Protein AF-A0A9D6UVI3-F1 (afdb_monomer_lite)

Sequence (87 aa):
MGDPLFLSLWLRGYSALALPVYLKKMLGVFPHSKLSPGAVMRVFALSFTEAPVYEEIIHGEVDAAELVSRAQGLMHEDCAFQVEARW

Foldseek 3Di:
DDDDDDDDDDDDPDDLVCVLVVQLVCLVPDDADPVQWWKKKFKCQADPVDDTPDIDIGPGHDDSVVSSVVVVVVGDPRMDMDIGGDD

Secondary structure (DSSP, 8-state):
-PPP-------TT--GGGHHHHHHHHHHHS---SSS-EEEEEEESS-TTSPPSEEEEEESS--HHHHHHHHHHT--SS-EEEEEE--

Structure (mmCIF, N/CA/C/O backbone):
data_AF-A0A9D6UVI3-F1
#
_entry.id   AF-A0A9D6UVI3-F1
#
loop_
_atom_site.group_PDB
_atom_site.id
_atom_site.type_symbol
_atom_site.label_atom_id
_atom_site.label_alt_id
_atom_site.label_comp_id
_atom_site.label_asym_id
_atom_site.label_entity_id
_atom_site.label_seq_id
_atom_site.pdbx_PDB_ins_code
_atom_site.Cartn_x
_atom_site.Cartn_y
_atom_site.Cartn_z
_atom_site.occupancy
_atom_site.B_iso_or_equiv
_atom_site.auth_seq_id
_atom_site.auth_comp_id
_atom_site.auth_asym_id
_atom_site.auth_atom_id
_atom_site.pdbx_PDB_model_num
ATOM 1 N N . MET A 1 1 ? 8.213 -17.503 -16.008 1.00 53.00 1 MET A N 1
ATOM 2 C CA . MET A 1 1 ? 7.313 -17.422 -14.841 1.00 53.00 1 MET A CA 1
ATOM 3 C C . MET A 1 1 ? 8.223 -17.313 -13.638 1.00 53.00 1 MET A C 1
ATOM 5 O O . MET A 1 1 ? 8.970 -18.252 -13.412 1.00 53.00 1 MET A O 1
ATOM 9 N N . GLY A 1 2 ? 8.301 -16.141 -13.012 1.00 71.88 2 GLY A N 1
ATOM 10 C CA . GLY A 1 2 ? 9.007 -16.000 -11.738 1.00 71.88 2 GLY A CA 1
ATOM 11 C C . GLY A 1 2 ? 8.024 -16.276 -10.609 1.00 71.88 2 GLY A C 1
ATOM 12 O O . GLY A 1 2 ? 6.851 -15.925 -10.744 1.00 71.88 2 GLY A O 1
ATOM 13 N N . ASP A 1 3 ? 8.485 -16.914 -9.541 1.00 80.56 3 ASP A N 1
ATOM 14 C CA . ASP A 1 3 ? 7.653 -17.134 -8.364 1.00 80.56 3 ASP A CA 1
ATOM 15 C C . ASP A 1 3 ? 7.364 -15.792 -7.670 1.00 80.56 3 ASP A C 1
ATOM 17 O O . ASP A 1 3 ? 8.277 -14.969 -7.526 1.00 80.56 3 ASP A O 1
ATOM 21 N N . PRO A 1 4 ? 6.113 -15.536 -7.249 1.00 81.25 4 PRO A N 1
ATOM 22 C CA . PRO A 1 4 ? 5.786 -14.326 -6.510 1.00 81.25 4 PRO A CA 1
ATOM 23 C C . PRO A 1 4 ? 6.463 -14.339 -5.132 1.00 81.25 4 PRO A C 1
ATOM 25 O O . PRO A 1 4 ? 6.435 -15.336 -4.410 1.00 81.25 4 PRO A O 1
ATOM 28 N N . LEU A 1 5 ? 7.048 -13.205 -4.749 1.00 84.19 5 LEU A N 1
ATOM 29 C CA . LEU A 1 5 ? 7.654 -12.970 -3.442 1.00 84.19 5 LEU A CA 1
ATOM 30 C C . LEU A 1 5 ? 6.701 -12.075 -2.672 1.00 84.19 5 LEU A C 1
ATOM 32 O O . LEU A 1 5 ? 6.360 -10.977 -3.114 1.00 84.19 5 LEU A O 1
ATOM 36 N N . PHE A 1 6 ? 6.302 -12.544 -1.501 1.00 84.44 6 PHE A N 1
ATOM 37 C CA . PHE A 1 6 ? 5.395 -11.818 -0.633 1.00 84.44 6 PHE A CA 1
ATOM 38 C C . PHE A 1 6 ? 6.180 -11.192 0.516 1.00 84.44 6 PHE A C 1
ATOM 40 O O . PHE A 1 6 ? 6.818 -11.896 1.299 1.00 84.44 6 PHE A O 1
ATOM 47 N N . LEU A 1 7 ? 6.104 -9.867 0.644 1.00 83.94 7 LEU A N 1
ATOM 48 C CA . LEU A 1 7 ? 6.579 -9.141 1.818 1.00 83.94 7 LEU A CA 1
ATOM 49 C C . LEU A 1 7 ? 5.374 -8.777 2.688 1.00 83.94 7 LEU A C 1
ATOM 51 O O . LEU A 1 7 ? 4.615 -7.873 2.356 1.00 83.94 7 LEU A O 1
ATOM 55 N N . SER A 1 8 ? 5.202 -9.481 3.806 1.00 84.25 8 SER A N 1
ATOM 56 C CA . SER A 1 8 ? 4.178 -9.164 4.810 1.00 84.25 8 SER A CA 1
ATOM 57 C C . SER A 1 8 ? 4.830 -8.495 6.016 1.00 84.25 8 SER A C 1
ATOM 59 O O . SER A 1 8 ? 5.778 -9.032 6.587 1.00 84.25 8 SER A O 1
ATOM 61 N N . LEU A 1 9 ? 4.336 -7.321 6.408 1.00 80.81 9 LEU A N 1
ATOM 62 C CA . LEU A 1 9 ? 4.888 -6.534 7.511 1.00 80.81 9 LEU A CA 1
ATOM 63 C C . LEU A 1 9 ? 3.873 -6.440 8.650 1.00 80.81 9 LEU A C 1
ATOM 65 O O . LEU A 1 9 ? 2.772 -5.930 8.461 1.00 80.81 9 LEU A O 1
ATOM 69 N N . TRP A 1 10 ? 4.262 -6.881 9.849 1.00 81.69 10 TRP A N 1
ATOM 70 C CA . TRP A 1 10 ? 3.454 -6.696 11.055 1.00 81.69 10 TRP A CA 1
ATOM 71 C C . TRP A 1 10 ? 3.876 -5.420 11.785 1.00 81.69 10 TRP A C 1
ATOM 73 O O . TRP A 1 10 ? 4.970 -5.340 12.351 1.00 81.69 10 TRP A O 1
ATOM 83 N N . LEU A 1 11 ? 3.014 -4.405 11.775 1.00 80.38 11 LEU A N 1
ATOM 84 C CA . LEU A 1 11 ? 3.302 -3.111 12.391 1.00 80.38 11 LEU A CA 1
ATOM 85 C C . LEU A 1 11 ? 3.006 -3.157 13.898 1.00 80.38 11 LEU A C 1
ATOM 87 O O . LEU A 1 11 ? 1.893 -3.460 14.324 1.00 80.38 11 LEU A O 1
ATOM 91 N N . ARG A 1 12 ? 4.007 -2.845 14.730 1.00 81.69 12 ARG A N 1
ATOM 92 C CA . ARG A 1 12 ? 3.825 -2.713 16.187 1.00 81.69 12 ARG A CA 1
ATOM 93 C C . ARG A 1 12 ? 3.205 -1.358 16.516 1.00 81.69 12 ARG A C 1
ATOM 95 O O . ARG A 1 12 ? 3.675 -0.346 16.009 1.00 81.69 12 ARG A O 1
ATOM 102 N N . GLY A 1 13 ? 2.204 -1.341 17.399 1.00 80.88 13 GLY A N 1
ATOM 103 C CA . GLY A 1 13 ? 1.504 -0.104 17.767 1.00 80.88 13 GLY A CA 1
ATOM 104 C C . GLY A 1 13 ? 0.734 0.500 16.593 1.00 80.88 13 GLY A C 1
ATOM 105 O O . GLY A 1 13 ? 0.757 1.713 16.404 1.00 80.88 13 GLY A O 1
ATOM 106 N N . TYR A 1 14 ? 0.125 -0.359 15.769 1.00 78.19 14 TYR A N 1
ATOM 107 C CA . TYR A 1 14 ? -0.614 0.058 14.586 1.00 78.19 14 TYR A CA 1
ATOM 108 C C . TYR A 1 14 ? -1.681 1.108 14.926 1.00 78.19 14 TYR A C 1
ATOM 110 O O . TYR A 1 14 ? -2.470 0.947 15.854 1.00 78.19 14 TYR A O 1
ATOM 118 N N . SER A 1 15 ? -1.696 2.170 14.128 1.00 83.88 15 SER A N 1
ATOM 119 C CA . SER A 1 15 ? -2.767 3.152 14.044 1.00 83.88 15 SER A CA 1
ATOM 120 C C . SER A 1 15 ? -3.066 3.348 12.567 1.00 83.88 15 SER A C 1
ATOM 122 O O . SER A 1 15 ? -2.125 3.487 11.777 1.00 83.88 15 SER A O 1
ATOM 124 N N . ALA A 1 16 ? -4.348 3.411 12.201 1.00 81.00 16 ALA A N 1
ATOM 125 C CA . ALA A 1 16 ? -4.763 3.675 10.826 1.00 81.00 16 ALA A CA 1
ATOM 126 C C . ALA A 1 16 ? -4.052 4.920 10.264 1.00 81.00 16 ALA A C 1
ATOM 128 O O . ALA A 1 16 ? -3.500 4.879 9.169 1.00 81.00 16 ALA A O 1
ATOM 129 N N . LEU A 1 17 ? -3.927 5.988 11.062 1.00 83.75 17 LEU A N 1
ATOM 130 C CA . LEU A 1 17 ? -3.260 7.242 10.680 1.00 83.75 17 LEU A CA 1
ATOM 131 C C . LEU A 1 17 ? -1.784 7.077 10.286 1.00 83.75 17 LEU A C 1
ATOM 133 O O . LEU A 1 17 ? -1.257 7.879 9.516 1.00 83.75 17 LEU A O 1
ATOM 137 N N . ALA A 1 18 ? -1.102 6.054 10.804 1.00 85.62 18 ALA A N 1
ATOM 138 C CA . ALA A 1 18 ? 0.303 5.800 10.505 1.00 85.62 18 ALA A CA 1
ATOM 139 C C . ALA A 1 18 ? 0.498 4.947 9.239 1.00 85.62 18 ALA A C 1
ATOM 141 O O . ALA A 1 18 ? 1.589 4.934 8.664 1.00 85.62 18 ALA A O 1
ATOM 142 N N . LEU A 1 19 ? -0.547 4.257 8.775 1.00 85.44 19 LEU A N 1
ATOM 143 C CA . LEU A 1 19 ? -0.488 3.353 7.629 1.00 85.44 19 LEU A CA 1
ATOM 144 C C . LEU A 1 19 ? 0.009 4.030 6.336 1.00 85.44 19 LEU A C 1
ATOM 146 O O . LEU A 1 19 ? 0.922 3.474 5.722 1.00 85.44 19 LEU A O 1
ATOM 150 N N . PRO A 1 20 ? -0.448 5.245 5.956 1.00 87.88 20 PRO A N 1
ATOM 151 C CA . PRO A 1 20 ? 0.080 5.964 4.791 1.00 87.88 20 PRO A CA 1
ATOM 152 C C . PRO A 1 20 ? 1.592 6.200 4.863 1.00 87.88 20 PRO A C 1
ATOM 154 O O . PRO A 1 20 ? 2.300 6.098 3.862 1.00 87.88 20 PRO A O 1
ATOM 157 N N . VAL A 1 21 ? 2.109 6.491 6.061 1.00 89.12 21 VAL A N 1
ATOM 158 C CA . VAL A 1 21 ? 3.537 6.751 6.283 1.00 89.12 21 VAL A CA 1
ATOM 159 C C . VAL A 1 21 ? 4.351 5.478 6.063 1.00 89.12 21 VAL A C 1
ATOM 161 O O . VAL A 1 21 ? 5.403 5.524 5.422 1.00 89.12 21 VAL A O 1
ATOM 164 N N . TYR A 1 22 ? 3.879 4.341 6.577 1.00 88.94 22 TYR A N 1
ATOM 165 C CA . TYR A 1 22 ? 4.557 3.057 6.398 1.00 88.94 22 TYR A CA 1
ATOM 166 C C . TYR A 1 22 ? 4.453 2.543 4.964 1.00 88.94 22 TYR A C 1
ATOM 168 O O . TYR A 1 22 ? 5.463 2.101 4.416 1.00 88.94 22 TYR A O 1
ATOM 176 N N . LEU A 1 23 ? 3.286 2.685 4.332 1.00 89.50 23 LEU A N 1
ATOM 177 C CA . LEU A 1 23 ? 3.080 2.358 2.924 1.00 89.50 23 LEU A CA 1
ATOM 178 C C . LEU A 1 23 ? 4.040 3.156 2.034 1.00 89.50 23 LEU A C 1
ATOM 180 O O . LEU A 1 23 ? 4.754 2.568 1.225 1.00 89.50 23 LEU A O 1
ATOM 184 N N . LYS A 1 24 ? 4.153 4.474 2.252 1.00 92.00 24 LYS A N 1
ATOM 185 C CA . LYS A 1 24 ? 5.095 5.331 1.515 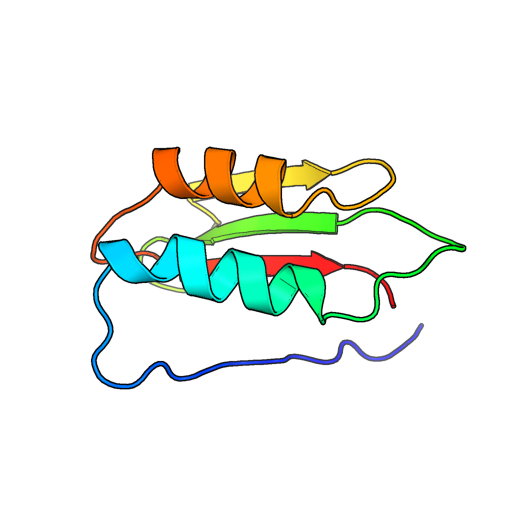1.00 92.00 24 LYS A CA 1
ATOM 186 C C . LYS A 1 24 ? 6.536 4.849 1.646 1.00 92.00 24 LYS A C 1
ATOM 188 O O . LYS A 1 24 ? 7.259 4.773 0.656 1.00 92.00 24 LYS A O 1
ATOM 193 N N . LYS A 1 25 ? 6.961 4.536 2.875 1.00 90.94 25 LYS A N 1
ATOM 194 C CA . LYS A 1 25 ? 8.317 4.040 3.148 1.00 90.94 25 LYS A CA 1
ATOM 195 C C . LYS A 1 25 ? 8.576 2.717 2.438 1.00 90.94 25 LYS A C 1
ATOM 197 O O . LYS A 1 25 ? 9.617 2.586 1.808 1.00 90.94 25 LYS A O 1
ATOM 202 N N . MET A 1 26 ? 7.636 1.776 2.515 1.00 90.19 26 MET A N 1
ATOM 203 C CA . MET A 1 26 ? 7.736 0.477 1.852 1.00 90.19 26 MET A CA 1
ATOM 204 C C . MET A 1 26 ? 7.862 0.641 0.334 1.00 90.19 26 MET A C 1
ATOM 206 O O . MET A 1 26 ? 8.784 0.091 -0.259 1.00 90.19 26 MET A O 1
ATOM 210 N N . LEU A 1 27 ? 6.999 1.452 -0.283 1.00 90.38 27 LEU A N 1
ATOM 211 C CA . LEU A 1 27 ? 7.041 1.716 -1.723 1.00 90.38 27 LEU A CA 1
ATOM 212 C C . LEU A 1 27 ? 8.347 2.383 -2.164 1.00 90.38 27 LEU A C 1
ATOM 214 O O . LEU A 1 27 ? 8.825 2.091 -3.255 1.00 90.38 27 LEU A O 1
ATOM 218 N N . GLY A 1 28 ? 8.935 3.234 -1.319 1.00 89.38 28 GLY A N 1
ATOM 219 C CA . GLY A 1 28 ? 10.204 3.906 -1.605 1.00 89.38 28 GLY A CA 1
ATOM 220 C C . GLY A 1 28 ? 11.446 3.013 -1.514 1.00 89.38 28 GLY A C 1
ATOM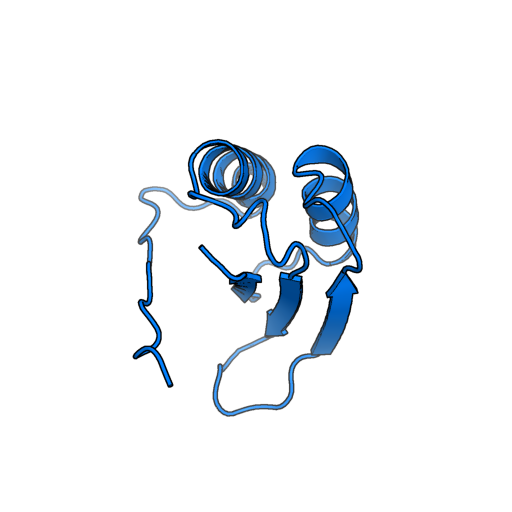 221 O O . GLY A 1 28 ? 12.482 3.381 -2.058 1.00 89.38 28 GLY A O 1
ATOM 222 N N . VAL A 1 29 ? 11.367 1.863 -0.835 1.00 89.00 29 VAL A N 1
ATOM 223 C CA . VAL A 1 29 ? 12.492 0.912 -0.714 1.00 89.00 29 VAL A CA 1
ATOM 224 C C . VAL A 1 29 ? 12.278 -0.382 -1.496 1.00 89.00 29 VAL A C 1
ATOM 226 O O . VAL A 1 29 ? 13.221 -1.153 -1.657 1.00 89.00 29 VAL A O 1
ATOM 229 N N . PHE A 1 30 ? 11.057 -0.641 -1.971 1.00 88.12 30 PHE A N 1
ATOM 230 C CA . PHE A 1 30 ? 10.758 -1.818 -2.776 1.00 88.12 30 PHE A CA 1
ATOM 231 C C . PHE A 1 30 ? 11.481 -1.734 -4.133 1.00 88.12 30 PHE A C 1
ATOM 233 O O . PHE A 1 30 ? 11.465 -0.677 -4.770 1.00 88.12 30 PHE A O 1
ATOM 240 N N . PRO A 1 31 ? 12.132 -2.816 -4.594 1.00 88.12 31 PRO A N 1
ATOM 241 C CA . PRO A 1 31 ? 12.856 -2.806 -5.857 1.00 88.12 31 PRO A CA 1
ATOM 242 C C . PRO A 1 31 ? 11.867 -2.892 -7.023 1.00 88.12 31 PRO A C 1
ATOM 244 O O . PRO A 1 31 ? 11.493 -3.978 -7.432 1.00 88.12 31 PRO A O 1
ATOM 247 N N . HIS A 1 32 ? 11.417 -1.758 -7.556 1.00 89.88 32 HIS A N 1
ATOM 248 C CA . HIS A 1 32 ? 10.522 -1.750 -8.720 1.00 89.88 32 HIS A CA 1
ATOM 249 C C . HIS A 1 32 ? 11.286 -2.003 -10.023 1.00 89.88 32 HIS A C 1
ATOM 251 O O . HIS A 1 32 ? 12.354 -1.428 -10.261 1.00 89.88 32 HIS A O 1
ATOM 257 N N . SER A 1 33 ? 10.705 -2.817 -10.903 1.00 89.94 33 SER A N 1
ATOM 258 C CA . SER A 1 33 ? 11.285 -3.141 -12.203 1.00 89.94 33 SER A CA 1
ATOM 259 C C . SER A 1 33 ? 11.301 -1.920 -13.117 1.00 89.94 33 SER A C 1
ATOM 261 O O . SER A 1 33 ? 10.257 -1.363 -13.456 1.00 89.94 33 SER A O 1
ATOM 263 N N . LYS A 1 34 ? 12.488 -1.549 -13.606 1.00 89.81 34 LYS A N 1
ATOM 264 C CA . LYS A 1 34 ? 12.638 -0.497 -14.629 1.00 89.81 34 LYS A CA 1
ATOM 265 C C . LYS A 1 34 ? 12.326 -0.987 -16.046 1.00 89.81 34 LYS A C 1
ATOM 267 O O . LYS A 1 34 ? 12.016 -0.185 -16.918 1.00 89.81 34 LYS A O 1
ATOM 272 N N . LEU A 1 35 ? 12.436 -2.296 -16.289 1.00 91.75 35 LEU A N 1
ATOM 273 C CA . LEU A 1 35 ? 12.216 -2.907 -17.607 1.00 91.75 35 LEU A CA 1
ATOM 274 C C . LEU A 1 35 ? 10.742 -3.222 -17.867 1.00 91.75 35 LEU A C 1
ATOM 276 O O . LEU A 1 35 ? 10.319 -3.343 -19.013 1.00 91.75 35 LEU A O 1
ATOM 280 N N . SER A 1 36 ? 9.960 -3.418 -16.810 1.00 90.75 36 SER A N 1
ATOM 281 C CA . SER A 1 36 ? 8.537 -3.736 -16.910 1.00 90.75 36 SER A CA 1
ATOM 282 C C . SER A 1 36 ? 7.768 -3.018 -15.807 1.00 90.75 36 SER A C 1
ATOM 284 O O . SER A 1 36 ? 7.234 -3.678 -14.912 1.00 90.75 36 SER A O 1
ATOM 286 N N . PRO A 1 37 ? 7.726 -1.676 -15.860 1.00 92.06 37 PRO A N 1
ATOM 287 C CA . PRO A 1 37 ? 7.118 -0.877 -14.813 1.00 92.06 37 PRO A CA 1
ATOM 288 C C . PRO A 1 37 ? 5.600 -1.102 -14.767 1.00 92.06 37 PRO A C 1
ATOM 290 O O . PRO A 1 37 ? 4.967 -1.469 -15.764 1.00 92.06 37 PRO A O 1
ATOM 293 N N . GLY A 1 38 ? 5.031 -0.904 -13.586 1.00 91.69 38 GLY A N 1
ATOM 294 C CA . GLY A 1 38 ? 3.606 -1.032 -13.315 1.00 91.69 38 GLY A CA 1
ATOM 295 C C . GLY A 1 38 ? 3.339 -1.784 -12.020 1.00 91.69 38 GLY A C 1
ATOM 296 O O . GLY A 1 38 ? 4.172 -2.559 -11.540 1.00 91.69 38 GLY A O 1
ATOM 297 N N . ALA A 1 39 ? 2.155 -1.554 -11.470 1.00 93.75 39 ALA A N 1
ATOM 298 C CA . ALA A 1 39 ? 1.702 -2.199 -10.250 1.00 93.75 39 ALA A CA 1
ATOM 299 C C . ALA A 1 39 ? 0.181 -2.373 -10.250 1.00 93.75 39 ALA A C 1
ATOM 301 O O . ALA A 1 39 ? -0.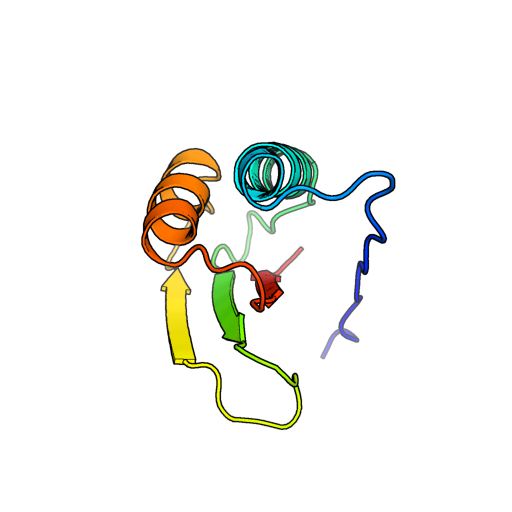530 -1.760 -11.044 1.00 93.75 39 ALA A O 1
ATOM 302 N N . VAL A 1 40 ? -0.317 -3.195 -9.337 1.00 94.50 40 VAL A N 1
ATOM 303 C CA . VAL A 1 40 ? -1.736 -3.280 -8.999 1.00 94.50 40 VAL A CA 1
ATOM 304 C C . VAL A 1 40 ? -1.885 -2.961 -7.522 1.00 94.50 40 VAL A C 1
ATOM 306 O O . VAL A 1 40 ? -1.258 -3.603 -6.678 1.00 94.50 40 VAL A O 1
ATOM 309 N N . MET A 1 41 ? -2.703 -1.961 -7.210 1.00 93.44 41 MET A N 1
ATOM 310 C CA . MET A 1 41 ? -3.086 -1.632 -5.842 1.00 93.44 41 MET A CA 1
ATOM 311 C C . MET A 1 41 ? -4.450 -2.247 -5.552 1.00 93.44 41 MET A C 1
ATOM 313 O O . MET A 1 41 ? -5.391 -2.073 -6.323 1.00 93.44 41 MET A O 1
ATOM 317 N N . ARG A 1 42 ? -4.563 -2.940 -4.421 1.00 94.12 42 ARG A N 1
ATOM 318 C CA . ARG A 1 42 ? -5.819 -3.504 -3.930 1.00 94.12 42 ARG A CA 1
ATOM 319 C C . ARG A 1 42 ? -6.064 -3.093 -2.492 1.00 94.12 42 ARG A C 1
ATOM 321 O O . ARG A 1 42 ? -5.124 -3.004 -1.698 1.00 94.12 42 ARG A O 1
ATOM 328 N N . VAL A 1 43 ? -7.332 -2.890 -2.163 1.00 91.50 43 VAL A N 1
ATOM 329 C CA . VAL A 1 43 ? -7.798 -2.711 -0.788 1.00 91.50 43 VAL A CA 1
ATOM 330 C C . VAL A 1 43 ? -8.797 -3.809 -0.474 1.00 91.50 43 VAL A C 1
ATOM 332 O O . VAL A 1 43 ? -9.762 -4.014 -1.209 1.00 91.50 43 VAL A O 1
ATOM 335 N N . PHE A 1 44 ? -8.561 -4.511 0.625 1.00 90.62 44 PHE A N 1
ATOM 336 C CA . PHE A 1 44 ? -9.443 -5.540 1.163 1.00 90.62 44 PHE A CA 1
ATOM 337 C C . PHE A 1 44 ? -10.036 -5.036 2.475 1.00 90.62 44 PHE A C 1
ATOM 339 O O . PHE A 1 44 ? -9.328 -4.402 3.252 1.00 90.62 44 PHE A O 1
ATOM 346 N N . ALA A 1 45 ? -11.316 -5.306 2.729 1.00 84.88 45 ALA A N 1
ATOM 347 C CA . ALA A 1 45 ? -11.959 -4.902 3.980 1.00 84.88 45 ALA A CA 1
ATOM 348 C C . ALA A 1 45 ? -11.574 -5.844 5.134 1.00 84.88 45 ALA A C 1
ATOM 350 O O . ALA A 1 45 ? -10.958 -5.422 6.104 1.00 84.88 45 ALA A O 1
ATOM 351 N N . LEU A 1 46 ? -11.878 -7.141 5.011 1.00 79.44 46 LEU A N 1
ATOM 352 C CA . LEU A 1 46 ? -11.704 -8.100 6.113 1.00 79.44 46 LEU A CA 1
ATOM 353 C C . LEU A 1 46 ? -10.817 -9.296 5.758 1.00 79.44 46 LEU A C 1
ATOM 355 O O . LEU A 1 46 ? -10.050 -9.759 6.600 1.00 79.44 46 LEU A O 1
ATOM 359 N N . SER A 1 47 ? -10.898 -9.801 4.524 1.00 82.12 47 SER A N 1
ATOM 360 C CA . SER A 1 47 ? -10.169 -11.000 4.104 1.00 82.12 47 SER A CA 1
ATOM 361 C C . SER A 1 47 ? -9.602 -10.878 2.693 1.00 82.12 47 SER A C 1
ATOM 363 O O . SER A 1 47 ? -10.250 -10.353 1.793 1.00 82.12 47 SER A O 1
ATOM 365 N N . PHE A 1 48 ? -8.420 -11.463 2.480 1.00 83.44 48 PHE A N 1
ATOM 366 C CA . PHE A 1 48 ? -7.818 -11.634 1.152 1.00 83.44 48 PHE A CA 1
ATOM 367 C C . PHE A 1 48 ? -8.510 -12.711 0.301 1.00 83.44 48 PHE A C 1
ATOM 369 O O . PHE A 1 48 ? -8.212 -12.842 -0.882 1.00 83.44 48 PHE A O 1
ATOM 376 N N . THR A 1 49 ? -9.406 -13.511 0.890 1.00 87.69 49 THR A N 1
ATOM 377 C CA . THR A 1 49 ? -10.222 -14.493 0.153 1.00 87.69 49 THR A CA 1
ATOM 378 C C . THR A 1 49 ? -11.460 -13.872 -0.486 1.00 87.69 49 THR A C 1
ATOM 380 O O . THR A 1 49 ? -12.137 -14.531 -1.271 1.00 87.69 49 THR A O 1
ATOM 383 N N . GLU A 1 50 ? -11.794 -12.639 -0.110 1.00 88.25 50 GLU A N 1
ATOM 384 C CA . GLU A 1 50 ? -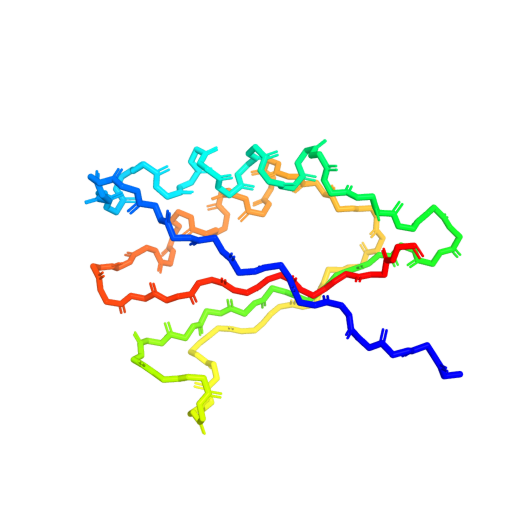12.916 -11.889 -0.661 1.00 88.25 50 GLU A CA 1
ATOM 385 C C . GLU A 1 50 ? -12.449 -11.000 -1.814 1.00 88.25 50 GLU A C 1
ATOM 387 O O . GLU A 1 50 ? -11.257 -10.731 -1.981 1.00 88.25 50 GLU A O 1
ATOM 392 N N . ALA A 1 51 ? -13.401 -10.540 -2.626 1.00 89.69 51 ALA A N 1
ATOM 393 C CA . ALA A 1 51 ? -13.091 -9.580 -3.673 1.00 89.69 51 ALA A CA 1
ATOM 394 C C . ALA A 1 51 ? -12.559 -8.277 -3.046 1.00 89.69 51 ALA A C 1
ATOM 396 O O . ALA A 1 51 ? -13.117 -7.812 -2.045 1.00 89.69 51 ALA A O 1
ATOM 397 N N . PRO A 1 52 ? -11.510 -7.665 -3.622 1.00 93.25 52 PRO A N 1
ATOM 398 C CA . PRO A 1 52 ? -11.051 -6.370 -3.157 1.00 93.25 52 PRO A CA 1
ATOM 399 C C . PRO A 1 52 ? -12.169 -5.339 -3.340 1.00 93.25 52 PRO A C 1
ATOM 401 O O . PRO A 1 52 ? -12.839 -5.300 -4.373 1.00 93.25 52 PRO A O 1
ATOM 404 N N . VAL A 1 53 ? -12.362 -4.484 -2.338 1.00 92.19 53 VAL A N 1
ATOM 405 C CA . VAL A 1 53 ? -13.336 -3.380 -2.408 1.00 92.19 53 VAL A CA 1
ATOM 406 C C . VAL A 1 53 ? -12.867 -2.276 -3.353 1.00 92.19 53 VAL A C 1
ATOM 408 O O . VAL A 1 53 ? -13.666 -1.479 -3.838 1.00 92.19 53 VAL A O 1
ATOM 411 N N . TYR A 1 54 ? -11.563 -2.242 -3.616 1.00 92.56 54 TYR A N 1
ATOM 412 C CA . TYR A 1 54 ? -10.931 -1.354 -4.569 1.00 92.56 54 TYR A CA 1
ATOM 413 C C . TYR A 1 54 ? -9.782 -2.086 -5.251 1.00 92.56 54 TYR A C 1
ATOM 415 O O . TYR A 1 54 ? -8.942 -2.683 -4.576 1.00 92.56 54 TYR A O 1
ATOM 423 N N . GLU A 1 55 ? -9.726 -2.004 -6.574 1.00 94.50 55 GLU A N 1
ATOM 424 C CA . GLU A 1 55 ? -8.607 -2.477 -7.376 1.00 94.50 55 GLU A CA 1
ATOM 425 C C . GLU A 1 55 ? -8.277 -1.423 -8.425 1.00 94.50 55 GLU A C 1
ATOM 427 O O . GLU A 1 55 ? -9.163 -0.900 -9.102 1.00 94.50 55 GLU A O 1
ATOM 432 N N . GLU A 1 56 ? -6.992 -1.129 -8.564 1.00 93.88 56 GLU A N 1
ATOM 433 C CA . GLU A 1 56 ? -6.511 -0.194 -9.559 1.00 93.88 56 GLU A CA 1
ATOM 434 C C . GLU A 1 56 ? -5.207 -0.672 -10.188 1.00 93.88 56 GLU A C 1
ATOM 436 O O . GLU A 1 56 ? -4.264 -1.079 -9.504 1.00 93.88 56 GLU A O 1
ATOM 441 N N . ILE A 1 57 ? -5.159 -0.581 -11.516 1.00 94.00 57 ILE A N 1
ATOM 442 C CA . ILE A 1 57 ? -3.975 -0.881 -12.312 1.00 94.00 57 ILE A CA 1
ATOM 443 C C . ILE A 1 57 ? -3.198 0.414 -12.529 1.00 94.00 57 ILE A C 1
ATOM 445 O O . ILE A 1 57 ? -3.709 1.384 -13.084 1.00 94.00 57 ILE A O 1
ATOM 449 N N . ILE A 1 58 ? -1.934 0.401 -12.125 1.00 92.62 58 ILE A N 1
ATOM 450 C CA . ILE A 1 58 ? -0.996 1.504 -12.295 1.00 92.62 58 ILE A CA 1
ATOM 451 C C . ILE A 1 58 ? -0.108 1.177 -13.484 1.00 92.62 58 ILE A C 1
ATOM 453 O O . ILE A 1 58 ? 0.656 0.206 -13.480 1.00 92.62 58 ILE A O 1
ATOM 457 N N . HIS A 1 59 ? -0.224 2.001 -14.517 1.00 90.19 59 HIS A N 1
ATOM 458 C CA . HIS A 1 59 ? 0.586 1.896 -15.718 1.00 90.19 59 HIS A CA 1
ATOM 459 C C . HIS A 1 59 ? 1.850 2.746 -15.575 1.00 90.19 59 HIS A C 1
ATOM 461 O O . HIS A 1 59 ? 1.766 3.935 -15.284 1.00 90.19 59 HIS A O 1
ATOM 467 N N . GLY A 1 60 ? 3.015 2.156 -15.849 1.00 91.06 60 GLY A N 1
ATOM 468 C CA . GLY A 1 60 ? 4.285 2.879 -15.807 1.00 91.06 60 GLY A CA 1
ATOM 469 C C . GLY A 1 60 ? 4.908 2.934 -14.414 1.00 91.06 60 GLY A C 1
ATOM 470 O O . GLY A 1 60 ? 4.746 2.010 -13.617 1.00 91.06 60 GLY A O 1
ATOM 471 N N . GLU A 1 61 ? 5.725 3.959 -14.168 1.00 90.06 61 GLU A N 1
ATOM 472 C CA . GLU A 1 61 ? 6.492 4.066 -12.925 1.00 90.06 61 GLU A CA 1
ATOM 473 C C . GLU A 1 61 ? 5.582 4.244 -11.706 1.00 90.06 61 GLU A C 1
ATOM 475 O O . GLU A 1 61 ? 4.585 4.961 -11.733 1.00 90.06 61 GLU A O 1
ATOM 480 N N . VAL A 1 62 ? 5.947 3.568 -10.619 1.00 89.44 62 VAL A N 1
ATOM 481 C CA . VAL A 1 62 ? 5.203 3.578 -9.361 1.00 89.44 62 VAL A CA 1
ATOM 482 C C . VAL A 1 62 ? 5.552 4.851 -8.583 1.00 89.44 62 VAL A C 1
ATOM 484 O O . VAL A 1 62 ? 6.610 4.921 -7.955 1.00 89.44 62 VAL A O 1
ATOM 487 N N . ASP A 1 63 ? 4.661 5.847 -8.584 1.00 90.56 63 ASP A N 1
ATOM 488 C CA . ASP A 1 63 ? 4.787 7.018 -7.708 1.00 90.56 63 ASP A CA 1
ATOM 489 C C . ASP A 1 63 ? 4.219 6.714 -6.313 1.00 90.56 63 ASP A C 1
ATOM 491 O O . ASP A 1 63 ? 3.007 6.635 -6.084 1.00 90.56 63 ASP A O 1
ATOM 495 N N . ALA A 1 64 ? 5.122 6.569 -5.342 1.00 90.12 64 ALA A N 1
ATOM 496 C CA . ALA A 1 64 ? 4.768 6.316 -3.953 1.00 90.12 64 ALA A CA 1
ATOM 497 C C . ALA A 1 64 ? 3.897 7.424 -3.334 1.00 90.12 64 ALA A C 1
ATOM 499 O O . ALA A 1 64 ? 3.098 7.134 -2.448 1.00 90.12 64 ALA A O 1
ATOM 500 N N . ALA A 1 65 ? 4.053 8.689 -3.738 1.00 90.56 65 ALA A N 1
ATOM 501 C CA . ALA A 1 65 ? 3.245 9.784 -3.208 1.00 90.56 65 ALA A CA 1
ATOM 502 C C . ALA A 1 65 ? 1.800 9.707 -3.714 1.00 90.56 65 ALA A C 1
ATOM 504 O O . ALA A 1 65 ? 0.868 9.869 -2.925 1.00 90.56 65 ALA A O 1
ATOM 505 N N . GLU A 1 66 ? 1.624 9.401 -4.998 1.00 89.88 66 GLU A N 1
ATOM 506 C CA . GLU A 1 66 ? 0.311 9.247 -5.620 1.00 89.88 66 GLU A CA 1
ATOM 507 C C . GLU A 1 66 ? -0.465 8.068 -5.016 1.00 89.88 66 GLU A C 1
ATOM 509 O O . GLU A 1 66 ? -1.585 8.241 -4.535 1.00 89.88 66 GLU A O 1
ATOM 514 N N . LEU A 1 67 ? 0.164 6.892 -4.942 1.00 89.56 67 LEU A N 1
ATOM 515 C CA . LEU A 1 67 ? -0.399 5.690 -4.313 1.00 89.56 67 LEU A CA 1
ATOM 516 C C . LEU A 1 67 ? -0.857 5.935 -2.876 1.00 89.56 67 LEU A C 1
ATOM 518 O O . LEU A 1 67 ? -1.925 5.489 -2.462 1.00 89.56 67 LEU A O 1
ATOM 522 N N . VAL A 1 68 ? -0.052 6.661 -2.105 1.00 90.88 68 VAL A N 1
ATOM 523 C CA . VAL A 1 68 ? -0.365 6.976 -0.710 1.00 90.88 68 VAL A CA 1
ATOM 524 C C . VAL A 1 68 ? -1.532 7.950 -0.615 1.00 90.88 68 VAL A C 1
ATOM 526 O O . VAL A 1 68 ? -2.397 7.764 0.238 1.00 90.88 68 VAL A O 1
ATOM 529 N N . SER A 1 69 ? -1.600 8.948 -1.499 1.00 90.31 69 SER A N 1
ATOM 530 C CA . SER A 1 69 ? -2.743 9.863 -1.551 1.00 90.31 69 SER A CA 1
ATOM 531 C C . SER A 1 69 ? -4.042 9.129 -1.889 1.00 90.31 69 SER A C 1
ATOM 533 O O . SER A 1 69 ? -5.085 9.453 -1.324 1.00 90.31 69 SER A O 1
ATOM 535 N N . ARG A 1 70 ? -3.991 8.128 -2.776 1.00 88.69 70 ARG A N 1
ATOM 536 C CA . ARG A 1 70 ? -5.141 7.266 -3.091 1.00 88.69 70 ARG A CA 1
ATOM 537 C C . ARG A 1 70 ? -5.515 6.391 -1.896 1.00 88.69 70 ARG A C 1
ATOM 539 O O . ARG A 1 70 ? -6.680 6.345 -1.509 1.00 88.69 70 ARG A O 1
ATOM 546 N N . ALA A 1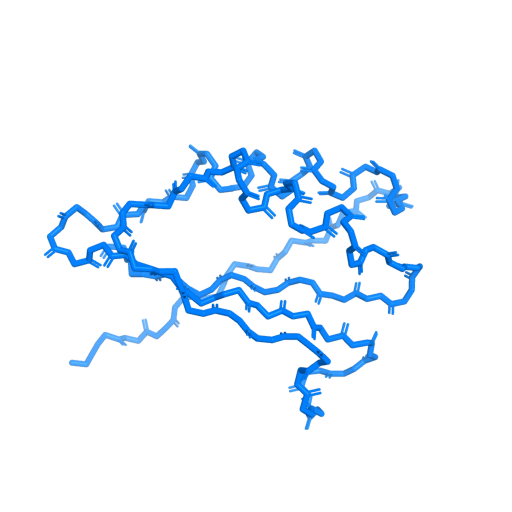 71 ? -4.523 5.774 -1.252 1.00 87.06 71 ALA A N 1
ATOM 547 C CA . ALA A 1 71 ? -4.725 4.946 -0.067 1.00 87.06 71 ALA A CA 1
ATOM 548 C C . ALA A 1 71 ? -5.384 5.716 1.086 1.00 87.06 71 ALA A C 1
ATOM 550 O O . ALA A 1 71 ? -6.267 5.176 1.744 1.00 87.06 71 ALA A O 1
ATOM 551 N N . GLN A 1 72 ? -5.014 6.984 1.294 1.00 89.06 72 GLN A N 1
ATOM 552 C CA . GLN A 1 72 ? -5.619 7.850 2.313 1.00 89.06 72 GLN A CA 1
ATOM 553 C C . GLN A 1 72 ? -7.131 8.029 2.135 1.00 89.06 72 GLN A C 1
ATOM 555 O O . GLN A 1 72 ? -7.851 8.061 3.130 1.00 89.06 72 GLN A O 1
ATOM 560 N N . GLY A 1 73 ? -7.621 8.105 0.894 1.00 87.31 73 GLY A N 1
ATOM 561 C CA . GLY A 1 73 ? -9.057 8.205 0.605 1.00 87.31 73 GLY A CA 1
ATOM 562 C C . GLY A 1 73 ? -9.842 6.917 0.875 1.00 87.31 73 GLY A C 1
ATOM 563 O O . GLY A 1 73 ? -11.065 6.957 0.960 1.00 87.31 73 GLY A O 1
ATOM 564 N N . LEU A 1 74 ? -9.147 5.788 1.024 1.00 87.25 74 LEU A N 1
ATOM 565 C CA . LEU A 1 74 ? -9.717 4.454 1.231 1.00 87.25 74 LEU A CA 1
ATOM 566 C C . LEU A 1 74 ? -9.404 3.900 2.628 1.00 87.25 74 LEU A C 1
ATOM 568 O O . LEU A 1 74 ? -9.600 2.715 2.888 1.00 87.25 74 LEU A O 1
ATOM 572 N N . MET A 1 75 ? -8.879 4.741 3.522 1.00 86.62 75 MET A N 1
ATOM 573 C CA . MET A 1 75 ? -8.509 4.326 4.866 1.00 86.62 75 MET A CA 1
ATOM 574 C C . MET A 1 75 ? -9.731 4.010 5.722 1.00 86.62 75 MET A C 1
ATOM 576 O O . MET A 1 75 ? -10.619 4.839 5.908 1.00 86.62 75 MET A O 1
ATOM 580 N N . HIS A 1 76 ? -9.692 2.834 6.331 1.00 84.00 76 HIS A N 1
ATOM 581 C CA . HIS A 1 76 ? -10.637 2.386 7.339 1.00 84.00 76 HIS A CA 1
ATOM 582 C C . HIS A 1 76 ? -9.886 1.632 8.448 1.00 84.00 76 HIS A C 1
ATOM 584 O O . HIS A 1 76 ? -8.754 1.192 8.238 1.00 84.00 76 HIS A O 1
ATOM 590 N N . GLU A 1 77 ? -10.479 1.500 9.636 1.00 80.06 77 GLU A N 1
ATOM 591 C CA . GLU A 1 77 ? -9.852 0.763 10.749 1.00 80.06 77 GLU A CA 1
ATOM 592 C C . GLU A 1 77 ? -9.641 -0.714 10.391 1.00 80.06 77 GLU A C 1
ATOM 594 O O . GLU A 1 77 ? -8.566 -1.266 10.626 1.00 80.06 77 GLU A O 1
ATOM 599 N N . ASP A 1 78 ? -10.629 -1.283 9.704 1.00 83.38 78 ASP A N 1
ATOM 600 C CA . ASP A 1 78 ? -10.624 -2.640 9.166 1.00 83.38 78 ASP A CA 1
ATOM 601 C C . ASP A 1 78 ? -10.393 -2.605 7.652 1.00 83.38 78 ASP A C 1
ATOM 603 O O . ASP A 1 78 ? -11.333 -2.685 6.860 1.00 83.38 78 ASP A O 1
ATOM 607 N N . CYS A 1 79 ? -9.146 -2.384 7.235 1.00 85.25 79 CYS A N 1
ATOM 608 C CA . CYS A 1 79 ? -8.751 -2.585 5.845 1.00 85.25 79 CYS A CA 1
ATOM 609 C C . CYS A 1 79 ? -7.289 -3.025 5.725 1.00 85.25 79 CYS A C 1
ATOM 611 O O . CYS A 1 79 ? -6.440 -2.710 6.561 1.00 85.25 79 CYS A O 1
ATOM 613 N N . ALA A 1 80 ? -6.990 -3.747 4.649 1.00 86.81 80 ALA A N 1
ATOM 614 C CA . ALA A 1 80 ? -5.652 -4.171 4.278 1.00 86.81 80 ALA A CA 1
ATOM 615 C C . ALA A 1 80 ? -5.312 -3.672 2.874 1.00 86.81 80 ALA A C 1
ATOM 617 O O . ALA A 1 80 ? -6.109 -3.790 1.943 1.00 86.81 80 ALA A O 1
ATOM 618 N N . PHE A 1 81 ? -4.097 -3.153 2.719 1.00 89.19 81 PHE A N 1
ATOM 619 C CA . PHE A 1 81 ? -3.572 -2.694 1.438 1.00 89.19 81 PHE A CA 1
ATOM 620 C C . PHE A 1 81 ? -2.599 -3.723 0.880 1.00 89.19 81 PHE A C 1
ATOM 622 O O . PHE A 1 81 ? -1.701 -4.187 1.583 1.00 89.19 81 PHE A O 1
ATOM 629 N N . GLN A 1 82 ? -2.748 -4.030 -0.402 1.00 91.50 82 GLN A N 1
ATOM 630 C CA . GLN A 1 82 ? -1.813 -4.848 -1.157 1.00 91.50 82 GLN A CA 1
ATOM 631 C C . GLN A 1 82 ? -1.319 -4.045 -2.357 1.00 91.50 82 GLN A C 1
ATOM 633 O O . GLN A 1 82 ? -2.114 -3.452 -3.083 1.00 91.50 82 GLN A O 1
ATOM 638 N N . VAL A 1 83 ? -0.006 -4.050 -2.574 1.00 92.00 83 VAL A N 1
ATOM 639 C CA . VAL A 1 83 ? 0.598 -3.545 -3.808 1.00 92.00 83 VAL A CA 1
ATOM 640 C C . VAL A 1 83 ? 1.382 -4.683 -4.435 1.00 92.00 83 VAL A C 1
ATOM 642 O O . VAL A 1 83 ? 2.315 -5.209 -3.833 1.00 92.00 83 VAL A O 1
ATOM 645 N N . GLU A 1 84 ? 0.971 -5.081 -5.629 1.00 92.69 84 GLU A N 1
ATOM 646 C CA . GLU A 1 84 ? 1.639 -6.092 -6.436 1.00 92.69 84 GLU A CA 1
ATOM 647 C C . GLU A 1 84 ? 2.419 -5.387 -7.543 1.00 92.69 84 GLU A C 1
ATOM 649 O O . GLU A 1 84 ? 1.833 -4.676 -8.354 1.00 92.69 84 GLU A O 1
ATOM 654 N N . ALA A 1 85 ? 3.737 -5.556 -7.571 1.00 91.38 85 ALA A N 1
ATOM 655 C CA . ALA A 1 85 ? 4.610 -4.927 -8.554 1.00 91.38 85 ALA A CA 1
ATOM 656 C C . ALA A 1 85 ? 5.640 -5.931 -9.071 1.00 91.38 85 ALA A C 1
ATOM 658 O O . ALA A 1 85 ? 5.942 -6.934 -8.421 1.00 91.38 85 ALA A O 1
ATOM 659 N N . ARG A 1 86 ? 6.194 -5.647 -10.250 1.00 89.50 86 ARG A N 1
ATOM 660 C CA . ARG A 1 86 ? 7.339 -6.390 -10.786 1.00 89.50 86 ARG A CA 1
ATOM 661 C C . ARG A 1 86 ? 8.624 -5.815 -10.197 1.00 89.50 86 ARG A C 1
ATOM 663 O O . ARG A 1 86 ? 8.714 -4.596 -10.052 1.00 89.50 86 ARG A O 1
ATOM 670 N N . TRP A 1 87 ? 9.608 -6.668 -9.923 1.00 85.62 87 TRP A N 1
ATOM 671 C CA . TRP A 1 87 ? 10.963 -6.264 -9.534 1.00 85.62 87 TRP A CA 1
ATOM 672 C C . TRP A 1 87 ? 11.986 -6.538 -10.635 1.00 85.62 87 TRP A C 1
ATOM 674 O O . TRP A 1 87 ? 11.751 -7.456 -11.456 1.00 85.62 87 TRP A O 1
#

pLDDT: mean 87.5, std 5.78, range [53.0, 94.5]

Radius of gy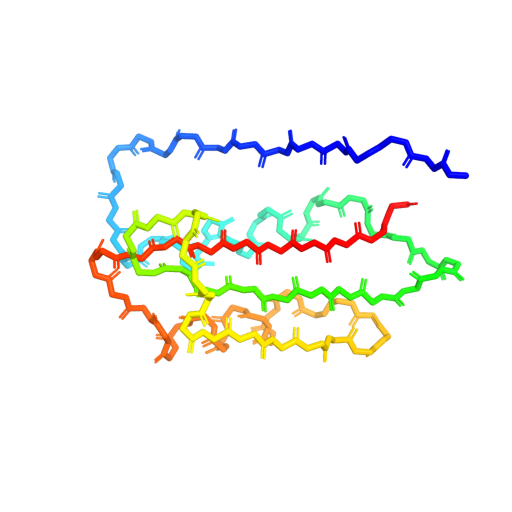ration: 12.86 Å; chains: 1; bounding box: 26×27×35 Å

=== Feature glossary ===
Each block in this record encodes a different view of the same protein. In brief:

Predicted aligned error. PAE(i, j) answers: if I align the predicted and true structures on residue i, how far off (in Å) do I expect residue j to be? A block-diagonal PAE matrix with low values on the blocks and high values off-diagonal is the signature of a multi-domain protein with confidently predicted domains but uncertain inter-domain orientation.

Contact-map, Ramachandran, and PAE plots. Plot images: a contact map (which residues are close in 3D, as an N×N binary image), a Ramachandran scatter (backbone torsion angles, revealing secondary-structure composition at a glance), and — for AlphaFold structures — a PAE heatmap (pairwise prediction confidence).

Backbone torsions (φ/ψ). φ (phi) and ψ (psi) are the two rotatable backbone dihedrals per residue: φ is the C(i-1)–N–Cα–C torsion, ψ is the N–Cα–C–N(i+1) torsion, both in degrees on (−180°, 180°]. α-helical residues cluster near (−60°, −45°); β-strand residues near (−120°, +130°). A Ramachandran plot is simply a scatter of (φ, ψ) for every residue.

Foldseek 3Di. A 3Di character summarizes, for each residue, the relative orientation of the Cα frame of its nearest spatial neighbor. Because it encodes fold topology rather than chemistry, 3Di alignments detect remote structural similarity that sequence alignment misses.

Radius of gyration, Cα contacts, bounding box. Three whole-structure scalars: the radius of gyration (RMS distance of Cα from centroid, in Å), the count of Cα–Cα contacts (pairs closer than 8 Å and separated by more than four residues in sequence — i.e. tertiary, not local, contacts), and the bounding-box dimensions. Together they distinguish compact globular folds from extended fibres or disordered chains.

Sequence. Sequence gives the chain of amino acids in standard one-letter code (A=alanine, C=cysteine, …, Y=tyrosine), read N→C. It is the only feature that is directly encoded by the gene; all structural features are derived from the folded form of this sequence.

mmCIF coordinates. Atomic coordinates in PDBx/mmCIF format — the same representation the Protein Data Bank distributes. Each line of the _atom_site loop places one backbone atom in Cartesian space (units: ångströms, origin: arbitrary).

Secondary structure (3-state, P-SEA). Three-state secondary structure (P-SEA) collapses the eight DSSP classes into helix (a), strand (b), and coil (c). P-SEA assigns these from Cα geometry alone — distances and angles — without requiring backbone oxygens, so it works on any Cα trace.

InterPro / GO / CATH / organism. Functional annotations link the protein to curated databases. InterPro entries identify conserved domains and families by matching the sequence against member-database signatures (Pfam, PROSITE, CDD, …). Gene Ontology (GO) terms describe molecular function, biological process, and cellular component in a controlled vocabulary. CATH places the structure in a hierarchical fold classification (Class/Architecture/Topology/Homologous-superfamily). The organism is the source species.

B-factor. B-factor (Debye–Waller factor) reflects atomic displacement in the crystal lattice. It is an experimental observable (units Å²), not a prediction; low values mean the atom is pinned down, high values mean it moves or is heterogeneous across the crystal.

Rendered structure images. Structure images are PyMOL renders from six orthogonal camera directions. Cartoon representation draws helices as coils and strands as arrows; sticks shows the backbone as bonds; surface shows the solvent-excluded envelope. Rainbow coloring maps sequence position to hue (blue→red, N→C); chain coloring assigns a distinct color per polypeptide.

Solvent-accessible surface area. Solvent-accessible surface area (SASA) is the area in Å² traced out by the centre of a 1.4 Å probe sphere (a water molecule) rolled over the protein's van der Waals surface (Shrake–Rupley / Lee–Richards construction). Buried residues have near-zero SASA; fully exposed residues can exceed 200 Å². The total SASA scales roughly with the number of surface residues.

Secondary structure (8-state, DSSP). The SS8 string is DSSP's per-residue secondary-structure call. α-helix (H) means an i→i+4 H-bond ladder; β-strand (E) means the residue participates in a β-sheet; 3₁₀ (G) and π (I) are tighter and wider helices; T/S are turns/bends; '-' is loop.

pLDDT. For AlphaFold models, the B-factor field carries pLDDT — the model's own estimate of local accuracy on a 0–100 scale. Regions with pLDDT<50 should be treated as essentially unmodeled; they often correspond to intrinsically disordered segments.

Nearest PDB structures. Nearest PDB neighbors are the top structural matches found by Foldseek when searching this structure against the entire Protein Data Bank. Each hit reports a TM-score (0 to 1; >0.5 almost always implies the same fold) and an E-value. These are *structural* homologs — they may share no detectable sequence similarity.